Protein AF-A0A258BVJ7-F1 (afdb_monomer)

Radius of gyration: 22.06 Å; Cα contacts (8 Å, |Δi|>4): 51; chains: 1; bounding box: 40×31×69 Å

Structure (mmCIF, N/CA/C/O backbone):
data_AF-A0A258BVJ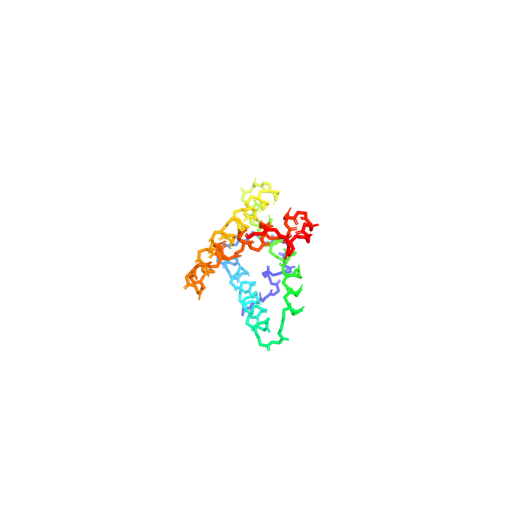7-F1
#
_entry.id   AF-A0A258BVJ7-F1
#
loop_
_atom_site.group_PDB
_atom_site.id
_atom_site.type_symbol
_atom_site.label_atom_id
_atom_site.label_alt_id
_atom_site.label_comp_id
_atom_site.label_asym_id
_atom_site.label_entity_id
_atom_site.label_seq_id
_atom_site.pdbx_PDB_ins_code
_atom_site.Cartn_x
_atom_site.Cartn_y
_atom_site.Cartn_z
_atom_site.occupancy
_atom_site.B_iso_or_equiv
_atom_site.auth_seq_id
_atom_site.auth_comp_id
_atom_site.auth_asym_id
_atom_site.auth_atom_id
_atom_site.pdbx_PDB_model_num
ATOM 1 N N . MET A 1 1 ? -6.125 -17.099 19.095 1.00 52.75 1 MET A N 1
ATOM 2 C CA . MET A 1 1 ? -6.421 -15.687 18.767 1.00 52.75 1 MET A CA 1
ATOM 3 C C . MET A 1 1 ? -7.686 -15.693 17.939 1.00 52.75 1 MET A C 1
ATOM 5 O O . MET A 1 1 ? -7.740 -16.481 17.003 1.00 52.75 1 MET A O 1
ATOM 9 N N . ASP A 1 2 ? -8.704 -14.921 18.314 1.00 60.75 2 ASP A N 1
ATOM 10 C CA . ASP A 1 2 ? -9.989 -14.969 17.617 1.00 60.75 2 ASP A CA 1
ATOM 11 C C . ASP A 1 2 ? -10.034 -13.918 16.500 1.00 60.75 2 ASP A C 1
ATOM 13 O O . ASP A 1 2 ? -10.222 -12.725 16.740 1.00 60.75 2 ASP A O 1
ATOM 17 N N . PHE A 1 3 ? -9.811 -14.363 15.262 1.00 59.56 3 PHE A N 1
ATOM 18 C CA . PHE A 1 3 ? -9.874 -13.513 14.070 1.00 59.56 3 PHE A CA 1
ATOM 19 C C . PHE A 1 3 ? -11.274 -12.917 13.856 1.00 59.56 3 PHE A C 1
ATOM 21 O O . PHE A 1 3 ? -11.404 -11.902 13.171 1.00 59.56 3 PHE A O 1
ATOM 28 N N . ARG A 1 4 ? -12.321 -13.489 14.473 1.00 58.97 4 ARG A N 1
ATOM 29 C CA . ARG A 1 4 ? -13.684 -12.966 14.361 1.00 58.97 4 ARG A CA 1
ATOM 30 C C . ARG A 1 4 ? -13.861 -11.624 15.063 1.00 58.97 4 ARG A C 1
ATOM 32 O O . ARG A 1 4 ? -14.515 -10.754 14.506 1.00 58.97 4 ARG A O 1
ATOM 39 N N . GLN A 1 5 ? -13.219 -11.398 16.207 1.00 59.16 5 GLN A N 1
ATOM 40 C CA . GLN A 1 5 ? -13.321 -10.111 16.910 1.00 59.16 5 GLN A CA 1
ATOM 41 C C . GLN A 1 5 ? -12.641 -8.952 16.168 1.00 59.16 5 GLN A C 1
ATOM 43 O O . GLN A 1 5 ? -13.093 -7.816 16.257 1.00 59.16 5 GLN A O 1
ATOM 48 N N . ILE A 1 6 ? -11.570 -9.217 15.416 1.00 56.25 6 ILE A N 1
ATOM 49 C CA . ILE A 1 6 ? -10.830 -8.159 14.705 1.00 56.25 6 ILE A CA 1
ATOM 50 C C . ILE A 1 6 ? -11.579 -7.715 13.445 1.00 56.25 6 ILE A C 1
ATOM 52 O O . ILE A 1 6 ? -11.628 -6.522 13.151 1.00 56.25 6 ILE A O 1
ATOM 56 N N . PHE A 1 7 ? -12.162 -8.667 12.711 1.00 58.53 7 PHE A N 1
ATOM 57 C CA . PHE A 1 7 ? -12.761 -8.397 11.403 1.00 58.53 7 PHE A CA 1
ATOM 58 C C . PHE A 1 7 ? -14.297 -8.329 11.411 1.00 58.53 7 PHE A C 1
ATOM 60 O O . PHE A 1 7 ? -14.859 -7.730 10.500 1.00 58.53 7 PHE A O 1
ATOM 67 N N . PHE A 1 8 ? -14.979 -8.896 12.417 1.00 57.56 8 PHE A N 1
ATOM 68 C CA . PHE A 1 8 ? -16.443 -9.044 12.427 1.00 57.56 8 PHE A CA 1
ATOM 69 C C . PHE A 1 8 ? -17.155 -8.483 13.666 1.00 57.56 8 PHE A C 1
ATOM 71 O O . PHE A 1 8 ? -18.382 -8.524 13.691 1.00 57.56 8 PHE A O 1
ATOM 78 N N . ASP A 1 9 ? -16.448 -7.943 14.666 1.00 57.91 9 ASP A N 1
ATOM 79 C CA . ASP A 1 9 ? -17.088 -7.234 15.784 1.00 57.91 9 ASP A CA 1
ATOM 80 C C . ASP A 1 9 ? -17.115 -5.710 15.521 1.00 57.91 9 ASP A C 1
ATOM 82 O O . ASP A 1 9 ? -16.074 -5.038 15.593 1.00 57.91 9 ASP A O 1
ATOM 86 N N . PRO A 1 10 ? -18.281 -5.129 15.183 1.00 55.97 10 PRO A N 1
ATOM 87 C CA . PRO A 1 10 ? -18.419 -3.700 14.925 1.00 55.97 10 PRO A CA 1
ATOM 88 C C . PRO A 1 10 ? -18.443 -2.835 16.197 1.00 55.97 10 PRO A C 1
ATOM 90 O O . PRO A 1 10 ? -18.315 -1.620 16.071 1.00 55.97 10 PRO A O 1
ATOM 93 N N . GLN A 1 11 ? -18.578 -3.406 17.403 1.00 58.19 11 GLN A N 1
ATOM 94 C CA . GLN A 1 11 ? -18.866 -2.646 18.633 1.00 58.19 11 GLN A CA 1
ATOM 95 C C . GLN A 1 11 ? -17.674 -2.455 19.591 1.00 58.19 11 GLN A C 1
ATOM 97 O O . GLN A 1 11 ? -17.777 -1.687 20.547 1.00 58.19 11 GLN A O 1
ATOM 102 N N . GLY A 1 12 ? -16.523 -3.089 19.344 1.00 60.31 12 GLY A N 1
ATOM 103 C CA . GLY A 1 12 ? -15.315 -2.907 20.161 1.00 60.31 12 GLY A CA 1
ATOM 104 C C . GLY A 1 12 ? -14.408 -1.761 19.689 1.00 60.31 12 GLY A C 1
ATOM 105 O O . GLY A 1 12 ? -13.989 -1.752 18.527 1.00 60.31 12 GLY A O 1
ATOM 106 N N . ARG A 1 13 ? -14.042 -0.845 20.605 1.00 67.06 13 ARG A N 1
ATOM 107 C CA . ARG A 1 13 ? -13.013 0.195 20.400 1.00 67.06 13 ARG A CA 1
ATOM 108 C C . ARG A 1 13 ? -11.689 -0.475 20.027 1.00 67.06 13 ARG A C 1
ATOM 110 O O . ARG A 1 13 ? -11.155 -1.275 20.795 1.00 67.06 13 ARG A O 1
ATOM 117 N N . SER A 1 14 ? -11.155 -0.160 18.853 1.00 69.06 14 SER A N 1
ATOM 118 C CA . SER A 1 14 ? -9.951 -0.801 18.329 1.00 69.06 14 SER A CA 1
ATOM 119 C C . SER A 1 14 ? -8.723 -0.423 19.160 1.00 69.06 14 SER A C 1
ATOM 121 O O . SER A 1 14 ? -8.267 0.728 19.184 1.00 69.06 14 SER A O 1
ATOM 123 N N . SER A 1 15 ? -8.141 -1.405 19.853 1.00 78.88 15 SER A N 1
ATOM 124 C CA . SER A 1 15 ? -6.849 -1.193 20.499 1.00 78.88 15 SER A CA 1
ATOM 125 C C . SER A 1 15 ? -5.786 -0.916 19.420 1.00 78.88 15 SER A C 1
ATOM 127 O O . SER A 1 15 ? -5.876 -1.454 18.310 1.00 78.88 15 SER A O 1
ATOM 129 N N . PRO A 1 16 ? -4.746 -0.102 19.697 1.00 81.06 16 PRO A N 1
ATOM 130 C CA . PRO A 1 16 ? -3.651 0.104 18.743 1.00 81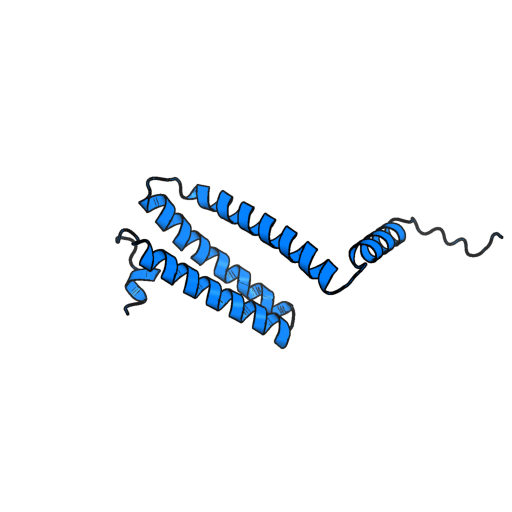.06 16 PRO A CA 1
ATOM 131 C C . PRO A 1 16 ? -3.023 -1.212 18.257 1.00 81.06 16 PRO A C 1
ATOM 133 O O . PRO A 1 16 ? -2.592 -1.313 17.111 1.00 81.06 16 PRO A O 1
ATOM 136 N N . ARG A 1 17 ? -3.013 -2.236 19.120 1.00 83.44 17 ARG A N 1
ATOM 137 C CA . ARG A 1 17 ? -2.473 -3.563 18.819 1.00 83.44 17 ARG A CA 1
ATOM 138 C C . ARG A 1 17 ? -3.342 -4.330 17.820 1.00 83.44 17 ARG A C 1
ATOM 140 O O . ARG A 1 17 ? -2.794 -4.981 16.936 1.00 83.44 17 ARG A O 1
ATOM 147 N N . ASP A 1 18 ? -4.664 -4.250 17.931 1.00 83.62 18 ASP A N 1
ATOM 148 C CA . ASP A 1 18 ? -5.571 -4.973 17.029 1.00 83.62 18 ASP A CA 1
ATOM 149 C C . ASP A 1 18 ? -5.652 -4.309 15.653 1.00 83.62 18 ASP A C 1
ATOM 151 O O . ASP A 1 18 ? -5.635 -5.003 14.638 1.00 83.62 18 ASP A O 1
ATOM 155 N N . PHE A 1 19 ? -5.601 -2.974 15.609 1.00 86.12 19 PHE A N 1
ATOM 156 C CA . PHE A 1 19 ? -5.423 -2.223 14.364 1.00 86.12 19 PHE A CA 1
ATOM 157 C C . PHE A 1 19 ? -4.125 -2.619 13.643 1.00 86.12 19 PHE A C 1
ATOM 159 O O . PHE A 1 19 ? -4.152 -2.957 12.460 1.00 86.12 19 PHE A O 1
ATOM 166 N N . ALA A 1 20 ? -2.996 -2.649 14.364 1.00 87.75 20 ALA A N 1
ATOM 167 C CA . ALA A 1 20 ? -1.710 -3.045 13.792 1.00 87.75 20 ALA A CA 1
ATOM 168 C C . ALA A 1 20 ? -1.729 -4.489 13.267 1.00 87.75 20 ALA A C 1
ATOM 170 O O . ALA A 1 20 ? -1.223 -4.749 12.180 1.00 87.75 20 ALA A O 1
ATOM 171 N N . ARG A 1 21 ? -2.358 -5.426 13.990 1.00 87.88 21 ARG A N 1
ATOM 172 C CA . ARG A 1 21 ? -2.540 -6.812 13.524 1.00 87.88 21 ARG A CA 1
ATOM 173 C C . ARG A 1 21 ? -3.348 -6.879 12.231 1.00 87.88 21 ARG A C 1
ATOM 175 O O . ARG A 1 21 ? -2.928 -7.567 11.306 1.00 87.88 21 ARG A O 1
ATOM 182 N N . GLY A 1 22 ? -4.465 -6.153 12.154 1.00 88.19 22 GLY A N 1
ATOM 183 C CA . GLY A 1 22 ? -5.281 -6.069 10.940 1.00 88.19 22 GLY A CA 1
ATOM 184 C C . GLY A 1 22 ? -4.482 -5.539 9.748 1.00 88.19 22 GLY A C 1
ATOM 185 O O . GLY A 1 22 ? -4.480 -6.159 8.686 1.00 88.19 22 GLY A O 1
ATOM 186 N N . LEU A 1 23 ? -3.726 -4.454 9.947 1.00 90.19 23 LEU A N 1
ATOM 187 C CA . LEU A 1 23 ? -2.846 -3.897 8.917 1.00 90.19 23 LEU A CA 1
ATOM 188 C C . LEU A 1 23 ? -1.727 -4.853 8.496 1.00 90.19 23 LEU A C 1
ATOM 190 O O . LEU A 1 23 ? -1.457 -4.961 7.302 1.00 90.19 23 LEU A O 1
ATOM 194 N N . ILE A 1 24 ? -1.084 -5.552 9.435 1.00 93.25 24 ILE A N 1
ATOM 195 C CA . ILE A 1 24 ? -0.026 -6.527 9.128 1.00 93.25 24 ILE A CA 1
ATOM 196 C C . ILE A 1 24 ? -0.581 -7.660 8.265 1.00 93.25 24 ILE A C 1
ATOM 198 O O . ILE A 1 24 ? 0.040 -8.019 7.270 1.00 93.25 24 ILE A O 1
ATOM 202 N N . VAL A 1 25 ? -1.759 -8.193 8.603 1.00 94.44 25 VAL A N 1
ATOM 203 C CA . VAL A 1 25 ? -2.405 -9.254 7.816 1.00 94.44 25 VAL A CA 1
ATOM 204 C C . VAL A 1 25 ? -2.742 -8.757 6.411 1.00 94.44 25 VAL A C 1
ATOM 206 O O . VAL A 1 25 ? -2.366 -9.403 5.438 1.00 94.44 25 VAL A O 1
ATOM 209 N N . LEU A 1 26 ? -3.381 -7.589 6.291 1.00 93.69 26 LEU A N 1
ATOM 210 C CA . LEU A 1 26 ? -3.713 -6.981 4.997 1.00 93.69 26 LEU A CA 1
ATOM 211 C C . LEU A 1 26 ? -2.472 -6.759 4.128 1.00 93.69 26 LEU A C 1
ATOM 213 O O . LEU A 1 26 ? -2.461 -7.105 2.948 1.00 93.69 26 LEU A O 1
ATOM 217 N N . THR A 1 27 ? -1.405 -6.248 4.738 1.00 93.31 27 THR A N 1
ATOM 218 C CA . THR A 1 27 ? -0.136 -5.994 4.049 1.00 93.31 27 THR A CA 1
ATOM 219 C C . THR A 1 27 ? 0.547 -7.301 3.656 1.00 93.31 27 THR A C 1
ATOM 221 O O . THR A 1 27 ? 1.082 -7.402 2.558 1.00 93.31 27 THR A O 1
ATOM 224 N N . GLY A 1 28 ? 0.477 -8.334 4.498 1.00 95.75 28 GLY A N 1
ATOM 225 C CA . GLY A 1 28 ? 0.978 -9.669 4.179 1.00 95.75 28 GLY A CA 1
ATOM 226 C C . GLY A 1 28 ? 0.273 -10.285 2.968 1.00 95.75 28 GLY A C 1
ATOM 227 O O . GLY A 1 28 ? 0.938 -10.826 2.086 1.00 95.75 28 GLY A O 1
ATOM 228 N N . VAL A 1 29 ? -1.054 -10.142 2.872 1.00 96.00 29 VAL A N 1
ATOM 229 C CA . VAL A 1 29 ? -1.813 -10.589 1.691 1.00 96.00 29 VAL A CA 1
ATOM 230 C C . VAL A 1 29 ? -1.438 -9.765 0.458 1.00 96.00 29 VAL A C 1
ATOM 232 O O . VAL A 1 29 ? -1.238 -10.339 -0.608 1.00 96.00 29 VAL A O 1
ATOM 235 N N . MET A 1 30 ? -1.274 -8.446 0.593 1.00 94.62 30 MET A N 1
ATOM 236 C CA . MET A 1 30 ? -0.826 -7.592 -0.512 1.00 94.62 30 MET A CA 1
ATOM 237 C C . MET A 1 30 ? 0.543 -8.036 -1.045 1.00 94.62 30 MET A C 1
ATOM 239 O O . MET A 1 30 ? 0.709 -8.213 -2.248 1.00 94.62 30 MET A O 1
ATOM 243 N N . VAL A 1 31 ? 1.511 -8.293 -0.160 1.00 94.25 31 VAL A N 1
ATOM 244 C CA . VAL A 1 31 ? 2.837 -8.802 -0.545 1.00 94.25 31 VAL A CA 1
ATOM 245 C C . VAL A 1 31 ? 2.728 -10.161 -1.237 1.00 94.25 31 VAL A C 1
ATOM 247 O O . VAL A 1 31 ? 3.396 -10.382 -2.242 1.00 94.25 31 VAL A O 1
ATOM 250 N N . ALA A 1 32 ? 1.859 -11.057 -0.762 1.00 95.88 32 ALA A N 1
ATOM 251 C CA . ALA A 1 32 ? 1.625 -12.335 -1.430 1.00 95.88 32 ALA A CA 1
ATOM 252 C C . ALA A 1 32 ? 1.080 -12.149 -2.858 1.00 95.88 32 ALA A C 1
ATOM 254 O O . ALA A 1 32 ? 1.565 -12.805 -3.778 1.00 95.88 32 ALA A O 1
ATOM 255 N N . ILE A 1 33 ? 0.134 -11.225 -3.069 1.00 95.25 33 ILE A N 1
ATOM 256 C CA . ILE A 1 33 ? -0.392 -10.892 -4.405 1.00 95.25 33 ILE A CA 1
ATOM 257 C C . ILE A 1 33 ? 0.709 -10.318 -5.302 1.00 95.25 33 ILE A C 1
ATOM 259 O O . ILE A 1 33 ? 0.810 -10.709 -6.465 1.00 95.25 33 ILE A O 1
ATOM 263 N N . LEU A 1 34 ? 1.563 -9.430 -4.783 1.00 92.62 34 LEU A N 1
ATOM 264 C CA . LEU A 1 34 ? 2.684 -8.873 -5.547 1.00 92.62 34 LEU A CA 1
ATOM 265 C C . LEU A 1 34 ? 3.682 -9.962 -5.959 1.00 92.62 34 LEU A C 1
ATOM 267 O O . LEU A 1 34 ? 4.047 -10.044 -7.129 1.00 92.62 34 LEU A O 1
ATOM 271 N N . THR A 1 35 ? 4.054 -10.859 -5.045 1.00 94.00 35 THR A N 1
ATOM 272 C CA . THR A 1 35 ? 4.921 -12.006 -5.357 1.00 94.00 35 THR A CA 1
ATOM 273 C C . THR A 1 35 ? 4.282 -12.924 -6.399 1.00 94.00 35 THR A C 1
ATOM 275 O O . THR A 1 35 ? 4.941 -13.335 -7.352 1.00 94.00 35 THR A O 1
ATOM 278 N N . LEU A 1 36 ? 2.983 -13.208 -6.275 1.00 94.88 36 LEU A N 1
ATOM 279 C CA . LEU A 1 36 ? 2.247 -13.990 -7.270 1.00 94.88 36 LEU A CA 1
ATOM 280 C C . LEU A 1 36 ? 2.194 -13.294 -8.631 1.00 94.88 36 LEU A C 1
ATOM 282 O O . LEU A 1 36 ? 2.274 -13.971 -9.648 1.00 94.88 36 LEU A O 1
ATOM 286 N N . THR A 1 37 ? 2.111 -11.965 -8.664 1.00 94.69 37 THR A N 1
ATOM 287 C CA . THR A 1 37 ? 2.138 -11.184 -9.909 1.00 94.69 37 THR A CA 1
ATOM 288 C C . THR A 1 37 ? 3.461 -11.384 -10.652 1.00 94.69 37 THR A C 1
ATOM 290 O O . THR A 1 37 ? 3.464 -11.534 -11.871 1.00 94.69 37 THR A O 1
ATOM 293 N N . VAL A 1 38 ? 4.583 -11.456 -9.929 1.00 92.38 38 VAL A N 1
ATOM 294 C CA . VAL A 1 38 ? 5.903 -11.720 -10.527 1.00 92.38 38 VAL A CA 1
ATOM 295 C C . VAL A 1 38 ? 5.985 -13.134 -11.115 1.00 92.38 38 VAL A C 1
ATOM 297 O O . VAL A 1 38 ? 6.583 -13.321 -12.169 1.00 92.38 38 VAL A O 1
ATOM 300 N N . ILE A 1 39 ? 5.378 -14.127 -10.460 1.00 95.00 39 ILE A N 1
ATOM 301 C CA . ILE A 1 39 ? 5.479 -15.542 -10.859 1.00 95.00 39 ILE A CA 1
ATOM 302 C C . ILE A 1 39 ? 4.470 -15.910 -11.958 1.00 95.00 39 ILE A C 1
ATOM 304 O O . ILE A 1 39 ? 4.810 -16.618 -12.901 1.00 95.00 39 ILE A O 1
ATOM 308 N N . ALA A 1 40 ? 3.219 -15.469 -11.825 1.00 93.94 40 ALA A N 1
ATOM 309 C CA . ALA A 1 40 ? 2.098 -15.877 -12.674 1.00 93.94 40 ALA A CA 1
ATOM 310 C C . ALA A 1 40 ? 1.739 -14.846 -13.759 1.00 93.94 40 ALA A C 1
ATOM 312 O O . ALA A 1 40 ? 0.965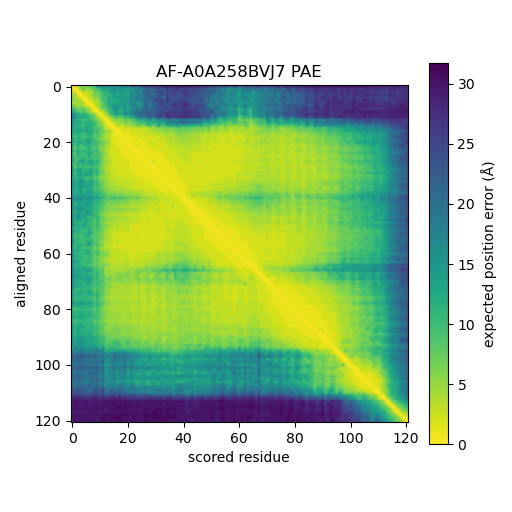 -15.157 -14.665 1.00 93.94 40 ALA A O 1
ATOM 313 N N . GLY A 1 41 ? 2.298 -13.636 -13.685 1.00 93.4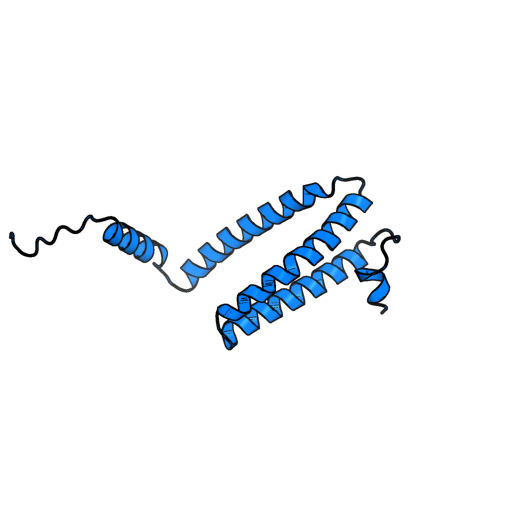4 41 GLY A N 1
ATOM 314 C CA . GLY A 1 41 ? 2.096 -12.565 -14.654 1.00 93.44 41 GLY A CA 1
ATOM 315 C C . GLY A 1 41 ? 1.215 -11.410 -14.151 1.00 93.44 41 GLY A C 1
ATOM 316 O O . GLY A 1 41 ? 0.530 -11.516 -13.126 1.00 93.44 41 GLY A O 1
ATOM 317 N N . PRO A 1 42 ? 1.210 -10.286 -14.891 1.00 91.00 42 PRO A N 1
ATOM 318 C CA . PRO A 1 42 ? 0.613 -9.017 -14.467 1.00 91.00 42 PRO A CA 1
ATOM 319 C C . PRO A 1 42 ? -0.904 -9.079 -14.248 1.00 91.00 42 PRO A C 1
ATOM 321 O O . PRO A 1 42 ? -1.435 -8.327 -13.436 1.00 91.00 42 PRO A O 1
ATOM 324 N N . GLN A 1 43 ? -1.614 -9.995 -14.907 1.00 92.69 43 GLN A N 1
ATOM 325 C CA . GLN A 1 43 ? -3.064 -10.159 -14.779 1.00 92.69 43 GLN A CA 1
ATOM 326 C C . GLN A 1 43 ? -3.521 -10.491 -13.349 1.00 92.69 43 GLN A C 1
ATOM 328 O O . GLN A 1 43 ? -4.636 -10.144 -12.966 1.00 92.69 43 GLN A O 1
ATOM 333 N N . VAL A 1 44 ? -2.663 -11.115 -12.534 1.00 93.81 44 VAL A N 1
ATOM 334 C CA . VAL A 1 44 ? -2.971 -11.452 -11.131 1.00 93.81 44 VAL A CA 1
ATOM 335 C C . VAL A 1 44 ? -3.038 -10.206 -10.247 1.00 93.81 44 VAL A C 1
ATOM 337 O O . VAL A 1 44 ? -3.714 -10.208 -9.217 1.00 93.81 44 VAL A O 1
ATOM 340 N N . ASN A 1 45 ? -2.415 -9.109 -10.679 1.00 90.12 45 ASN A N 1
ATOM 341 C CA . ASN A 1 45 ? -2.381 -7.859 -9.935 1.00 90.12 45 ASN A CA 1
ATOM 342 C C . ASN A 1 45 ? -3.786 -7.291 -9.666 1.00 90.12 45 ASN A C 1
ATOM 344 O O . ASN A 1 45 ? -3.989 -6.629 -8.653 1.00 90.12 45 ASN A O 1
ATOM 348 N N . VAL A 1 46 ? -4.791 -7.637 -10.484 1.00 93.56 46 VAL A N 1
ATOM 349 C CA . VAL A 1 46 ? -6.195 -7.231 -10.280 1.00 93.56 46 VAL A CA 1
ATOM 350 C C . VAL A 1 46 ? -6.746 -7.625 -8.900 1.00 93.56 46 VAL A C 1
ATOM 352 O O . VAL A 1 46 ? -7.613 -6.938 -8.358 1.00 93.56 46 VAL A O 1
ATOM 355 N N . LEU A 1 47 ? -6.216 -8.687 -8.282 1.00 92.94 47 LEU A N 1
ATOM 356 C CA . LEU A 1 47 ? -6.625 -9.130 -6.946 1.00 92.94 47 LEU A CA 1
ATOM 357 C C . LEU A 1 47 ? -6.359 -8.071 -5.868 1.00 92.94 47 LEU A C 1
ATOM 359 O O . LEU A 1 47 ? -7.054 -8.047 -4.852 1.00 92.94 47 LEU A O 1
ATOM 363 N N . GLN A 1 48 ? -5.406 -7.161 -6.086 1.00 91.12 48 GLN A N 1
ATOM 364 C CA . GLN A 1 48 ? -5.104 -6.091 -5.136 1.00 91.12 48 GLN A CA 1
ATOM 365 C C . GLN A 1 48 ? -6.302 -5.157 -4.912 1.00 91.12 48 GLN A C 1
ATOM 367 O O . GLN A 1 48 ? -6.464 -4.614 -3.820 1.00 91.12 48 GLN A O 1
ATOM 372 N N . TYR A 1 49 ? -7.178 -4.995 -5.911 1.00 90.69 49 TYR A N 1
ATOM 373 C CA . TYR A 1 49 ? -8.355 -4.135 -5.790 1.00 90.69 49 TYR A CA 1
ATOM 374 C C . TYR A 1 49 ? -9.362 -4.679 -4.773 1.00 90.69 49 TYR A C 1
ATOM 376 O O . TYR A 1 49 ? -10.019 -3.899 -4.085 1.00 90.69 49 TYR A O 1
ATOM 384 N N . ALA A 1 50 ? -9.420 -6.002 -4.588 1.00 92.50 50 ALA A N 1
ATOM 385 C CA . ALA A 1 50 ? -10.241 -6.614 -3.547 1.00 92.50 50 ALA A CA 1
ATOM 386 C C . ALA A 1 50 ? -9.765 -6.242 -2.128 1.00 92.50 50 ALA A C 1
ATOM 388 O O . ALA A 1 50 ? -10.564 -6.249 -1.193 1.00 92.50 50 ALA A O 1
ATOM 389 N N . LEU A 1 51 ? -8.488 -5.868 -1.958 1.00 91.50 51 LEU A N 1
ATOM 390 C CA . LEU A 1 51 ? -7.937 -5.426 -0.673 1.00 91.50 51 LEU A CA 1
ATOM 391 C C . LEU A 1 51 ? -8.262 -3.965 -0.343 1.00 91.50 51 LEU A C 1
ATOM 393 O O . LEU A 1 51 ? -8.159 -3.574 0.819 1.00 91.50 51 LEU A O 1
ATOM 397 N N . VAL A 1 52 ? -8.696 -3.154 -1.311 1.00 90.00 52 VAL A N 1
ATOM 398 C CA . VAL A 1 52 ? -9.001 -1.732 -1.075 1.00 90.00 52 VAL A CA 1
ATOM 399 C C . VAL A 1 52 ? -10.106 -1.579 -0.031 1.00 90.00 52 VAL A C 1
ATOM 401 O O . VAL A 1 52 ? -9.955 -0.821 0.926 1.00 90.00 52 VAL A O 1
ATOM 404 N N . PHE A 1 53 ? -11.190 -2.344 -0.166 1.00 89.88 53 PHE A N 1
ATOM 405 C CA . PHE A 1 53 ? -12.321 -2.291 0.759 1.00 89.88 53 PHE A CA 1
ATOM 406 C C . PHE A 1 53 ? -11.941 -2.608 2.221 1.00 89.88 53 PHE A C 1
ATOM 408 O O . PHE A 1 53 ? -12.222 -1.781 3.090 1.00 89.88 53 PHE A O 1
ATOM 415 N N . PRO A 1 54 ? -11.260 -3.725 2.548 1.00 90.94 54 PRO A N 1
ATOM 416 C CA . PRO A 1 54 ? -10.883 -3.996 3.933 1.00 90.94 54 PRO A CA 1
ATOM 417 C C . PRO A 1 54 ? -9.852 -2.999 4.489 1.00 90.94 54 PRO A C 1
ATOM 419 O O . PRO A 1 54 ? -9.903 -2.705 5.685 1.00 90.94 54 PRO A O 1
ATOM 422 N N . TYR A 1 55 ? -8.980 -2.407 3.659 1.00 90.44 55 TYR A N 1
ATOM 423 C CA . TYR A 1 55 ? -8.149 -1.276 4.094 1.00 90.44 55 TYR A CA 1
ATOM 424 C C . TYR A 1 55 ? -9.009 -0.082 4.530 1.00 90.44 55 TYR A C 1
ATOM 426 O O . TYR A 1 55 ? -8.787 0.455 5.618 1.00 90.44 55 TYR A O 1
ATOM 434 N N . ILE A 1 56 ? -10.020 0.295 3.738 1.00 91.06 56 ILE A N 1
ATOM 435 C CA . ILE A 1 56 ? -10.963 1.367 4.095 1.00 91.06 56 ILE A CA 1
ATOM 436 C C . ILE A 1 56 ? -11.623 1.063 5.438 1.00 91.06 56 ILE A C 1
ATOM 438 O O . ILE A 1 56 ? -11.610 1.914 6.323 1.00 91.06 56 ILE A O 1
ATOM 442 N N . CYS A 1 57 ? -12.154 -0.147 5.628 1.00 89.19 57 CYS A N 1
ATOM 443 C CA . CYS A 1 57 ? -12.855 -0.519 6.858 1.00 89.19 57 CYS A CA 1
ATOM 444 C C . CYS A 1 57 ? -11.972 -0.383 8.109 1.00 89.19 57 CYS A C 1
ATOM 446 O O . CYS A 1 57 ? -12.408 0.186 9.112 1.00 89.19 57 CYS A O 1
ATOM 448 N N . VAL A 1 58 ? -10.726 -0.866 8.055 1.00 89.56 58 VAL A N 1
ATOM 449 C CA . VAL A 1 58 ? -9.800 -0.837 9.201 1.00 89.56 58 VAL A CA 1
ATOM 450 C C . VAL A 1 58 ? -9.409 0.598 9.571 1.00 89.56 58 VAL A C 1
ATOM 452 O O . VAL A 1 58 ? -9.421 0.958 10.751 1.00 89.56 58 VAL A O 1
ATOM 455 N N . PHE A 1 59 ? -9.108 1.443 8.584 1.00 89.56 59 PHE A N 1
ATOM 456 C CA . PHE A 1 59 ? -8.763 2.845 8.830 1.00 89.56 59 PHE A CA 1
ATOM 457 C C . PHE A 1 59 ? -9.967 3.695 9.238 1.00 89.56 59 PHE A C 1
ATOM 459 O O . PHE A 1 59 ? -9.857 4.486 10.175 1.00 89.56 59 PHE A O 1
ATOM 466 N N . ALA A 1 60 ? -11.116 3.519 8.583 1.00 88.88 60 ALA A N 1
ATOM 467 C CA . ALA A 1 60 ? -12.344 4.233 8.915 1.00 88.88 60 ALA A CA 1
ATOM 468 C C . ALA A 1 60 ? -12.771 3.946 10.357 1.00 88.88 60 ALA A C 1
ATOM 470 O O . ALA A 1 60 ? -13.065 4.885 11.095 1.00 88.88 60 ALA A O 1
ATOM 471 N N . LYS A 1 61 ? -12.718 2.678 10.794 1.00 85.44 61 LYS A N 1
ATOM 472 C CA . LYS A 1 61 ? -13.009 2.302 12.185 1.00 85.44 61 LYS A CA 1
ATOM 473 C C . LYS A 1 61 ? -12.046 2.978 13.163 1.00 85.44 61 LYS A C 1
ATOM 475 O O . LYS A 1 61 ? -12.486 3.547 14.155 1.00 85.44 61 LYS A O 1
ATOM 480 N N . ARG A 1 62 ? -10.742 2.995 12.865 1.00 87.44 62 ARG A N 1
ATOM 481 C CA . ARG A 1 62 ? -9.737 3.636 13.728 1.00 87.44 62 ARG A CA 1
ATOM 482 C C . ARG A 1 62 ? -9.921 5.150 13.843 1.00 87.44 62 ARG A C 1
ATOM 484 O O . ARG A 1 62 ? -9.748 5.702 14.927 1.00 87.44 62 ARG A O 1
ATOM 491 N N . LEU A 1 63 ? -10.235 5.816 12.735 1.00 90.06 63 LEU A N 1
ATOM 492 C CA . LEU A 1 63 ? -10.503 7.254 12.713 1.00 90.06 63 LEU A CA 1
ATOM 493 C C . LEU A 1 63 ? -11.793 7.579 13.465 1.00 90.06 63 LEU A C 1
ATOM 495 O O . LEU A 1 63 ? -11.800 8.483 14.297 1.00 90.06 63 LEU A O 1
ATOM 499 N N . HIS A 1 64 ? -12.838 6.782 13.255 1.00 88.19 64 HIS A N 1
ATOM 500 C CA . HIS A 1 64 ? -14.094 6.900 13.985 1.00 88.19 64 HIS A CA 1
ATOM 501 C C . HIS A 1 64 ? -13.897 6.725 15.501 1.00 88.19 64 HIS A C 1
ATOM 503 O O . HIS A 1 64 ? -14.378 7.541 16.283 1.00 88.19 64 HIS A O 1
ATOM 509 N N . ASP A 1 65 ? -13.103 5.737 15.927 1.00 85.44 65 ASP A N 1
ATOM 510 C CA . ASP A 1 65 ? -12.749 5.522 17.339 1.00 85.44 65 ASP A CA 1
ATOM 511 C C . ASP A 1 65 ? -11.947 6.687 17.951 1.00 85.44 65 ASP A C 1
ATOM 513 O O . ASP A 1 65 ? -11.921 6.853 19.172 1.00 85.44 65 ASP A O 1
ATOM 517 N N . ALA A 1 66 ? -11.277 7.491 17.120 1.00 85.44 66 ALA A N 1
ATOM 518 C CA . ALA A 1 66 ? -10.565 8.702 17.522 1.00 85.44 66 ALA A CA 1
ATOM 519 C C . ALA A 1 66 ? -11.453 9.965 17.500 1.00 85.44 66 ALA A C 1
ATOM 521 O O . ALA A 1 66 ? -10.946 11.064 17.728 1.00 85.44 66 ALA A O 1
ATOM 522 N N . GLY A 1 67 ? -12.754 9.831 17.212 1.00 87.25 67 GLY A N 1
ATOM 523 C CA . GLY A 1 67 ? -13.685 10.953 17.051 1.00 87.25 67 GLY A CA 1
ATOM 524 C C . GLY A 1 67 ? -13.460 11.760 15.769 1.00 87.25 67 GLY A C 1
ATOM 525 O O . GLY A 1 67 ? -13.934 12.887 15.656 1.00 87.25 67 GLY A O 1
ATOM 526 N N . GLN A 1 68 ? -12.709 11.206 14.818 1.00 90.44 68 GLN A N 1
ATOM 527 C CA . GLN A 1 68 ? -12.365 11.836 13.549 1.00 90.44 68 GLN A CA 1
ATOM 528 C C . GLN A 1 68 ? -13.266 11.324 12.421 1.00 90.44 68 GLN A C 1
ATOM 530 O O . GLN A 1 68 ? -13.869 10.252 12.510 1.00 90.44 68 GLN A O 1
ATOM 535 N N . SER A 1 69 ? -13.353 12.079 11.324 1.00 90.38 69 SER A N 1
ATOM 536 C CA . SER A 1 69 ? -14.158 11.660 10.177 1.00 90.38 69 SER A CA 1
ATOM 537 C C . SER A 1 69 ? -13.498 10.495 9.429 1.00 90.38 69 SER A C 1
ATOM 539 O O . SER A 1 69 ? -12.290 10.484 9.187 1.00 90.38 69 SER A O 1
ATOM 541 N N . ALA A 1 70 ? -14.304 9.515 9.008 1.00 86.81 70 ALA A N 1
ATOM 542 C CA . ALA A 1 70 ? -13.829 8.385 8.203 1.00 86.81 70 ALA A CA 1
ATOM 543 C C . ALA A 1 70 ? -13.239 8.832 6.851 1.00 86.81 70 ALA A C 1
ATOM 545 O O . ALA A 1 70 ? -12.347 8.181 6.312 1.00 86.81 70 ALA A O 1
ATOM 546 N N . TRP A 1 71 ? -13.684 9.983 6.338 1.00 89.81 71 TRP A N 1
ATOM 547 C CA . TRP A 1 71 ? -13.181 10.597 5.110 1.00 89.81 71 TRP A CA 1
ATOM 548 C C . TRP A 1 71 ? -11.694 10.961 5.163 1.00 89.81 71 TRP A C 1
ATOM 550 O O . TRP A 1 71 ? -11.051 10.997 4.116 1.00 89.81 71 TRP A O 1
ATOM 560 N N . LEU A 1 72 ? -11.107 11.141 6.355 1.00 91.69 72 LEU A N 1
ATOM 561 C CA . LEU A 1 72 ? -9.660 11.337 6.492 1.00 91.69 72 LEU A CA 1
ATOM 562 C C . LEU A 1 72 ? -8.846 10.130 6.010 1.00 91.69 72 LEU A C 1
ATOM 564 O O . LEU A 1 72 ? -7.660 10.283 5.731 1.00 91.69 72 LEU A O 1
ATOM 568 N N . TRP A 1 73 ? -9.457 8.955 5.830 1.00 89.62 73 TRP A N 1
ATOM 569 C CA . TRP A 1 73 ? -8.807 7.836 5.149 1.00 89.62 73 TRP A CA 1
ATOM 570 C C . TRP A 1 73 ? -8.309 8.207 3.740 1.00 89.62 73 TRP A C 1
ATOM 572 O O . TRP A 1 73 ? -7.237 7.755 3.342 1.00 89.62 73 TRP A O 1
ATOM 582 N N . LEU A 1 74 ? -9.016 9.083 3.014 1.00 91.44 74 LEU A N 1
ATOM 583 C CA . LEU A 1 74 ? -8.582 9.541 1.688 1.00 91.44 74 LEU A CA 1
ATOM 584 C C . LEU A 1 74 ? -7.221 10.246 1.727 1.00 91.44 74 LEU A C 1
ATOM 586 O O . LEU A 1 74 ? -6.452 10.131 0.777 1.00 91.44 74 LEU A O 1
ATOM 590 N N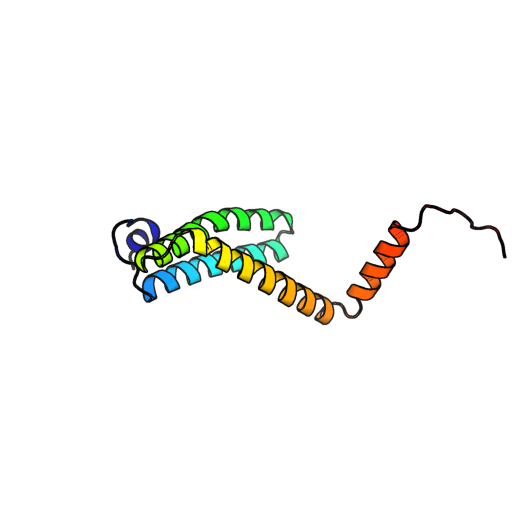 . LEU A 1 75 ? -6.889 10.926 2.829 1.00 92.38 75 LEU A N 1
ATOM 591 C CA . LEU A 1 75 ? -5.574 11.540 3.016 1.00 92.38 75 LEU A CA 1
ATOM 592 C C . LEU A 1 75 ? -4.474 10.472 3.090 1.00 92.38 75 LEU A C 1
ATOM 594 O O . LEU A 1 75 ? -3.425 10.621 2.469 1.00 92.38 75 LEU A O 1
ATOM 598 N N . PHE A 1 76 ? -4.722 9.376 3.813 1.00 90.88 76 PHE A N 1
ATOM 599 C CA . PHE A 1 76 ? -3.788 8.249 3.882 1.00 90.88 76 PHE A CA 1
ATOM 600 C C . PHE A 1 76 ? -3.647 7.555 2.527 1.00 90.88 76 PHE A C 1
ATOM 602 O O . PHE A 1 76 ? -2.532 7.203 2.145 1.00 90.88 76 PHE A O 1
ATOM 609 N N . LEU A 1 77 ? -4.746 7.405 1.779 1.00 90.94 77 LEU A N 1
ATOM 610 C CA . LEU A 1 77 ? -4.708 6.883 0.414 1.00 90.94 77 LEU A CA 1
ATOM 611 C C . LEU A 1 77 ? -3.863 7.779 -0.501 1.00 90.94 77 LEU A C 1
ATOM 613 O O . LEU A 1 77 ? -2.996 7.277 -1.212 1.00 90.94 77 LEU A O 1
ATOM 617 N N . ALA A 1 78 ? -4.075 9.095 -0.459 1.00 94.00 78 ALA A N 1
ATOM 618 C CA . ALA A 1 78 ? -3.295 10.053 -1.236 1.00 94.00 78 ALA A CA 1
ATOM 619 C C . ALA A 1 78 ? -1.804 9.992 -0.870 1.00 94.00 78 ALA A C 1
ATOM 621 O O . ALA A 1 78 ? -0.955 9.911 -1.755 1.00 94.00 78 ALA A O 1
ATOM 622 N N . GLY A 1 79 ? -1.478 9.946 0.426 1.00 94.81 79 GLY A N 1
ATOM 623 C CA . GLY A 1 79 ? -0.104 9.767 0.896 1.00 94.81 79 GLY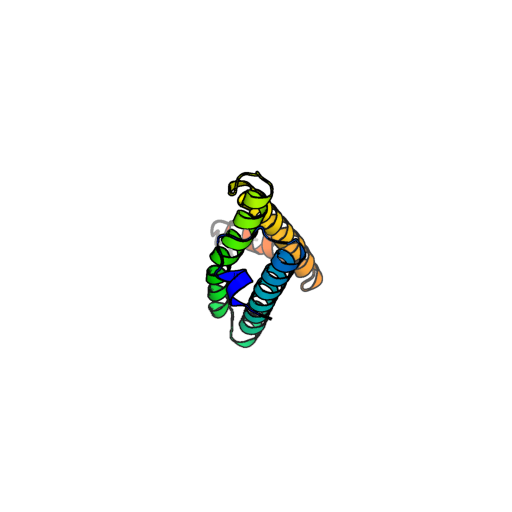 A CA 1
ATOM 624 C C . GLY A 1 79 ? 0.523 8.465 0.393 1.00 94.81 79 GLY A C 1
ATOM 625 O O . GLY A 1 79 ? 1.660 8.470 -0.070 1.00 94.81 79 GLY A O 1
ATOM 626 N N . TRP A 1 80 ? -0.227 7.360 0.410 1.00 90.81 80 TRP A N 1
ATOM 627 C CA . TRP A 1 80 ? 0.232 6.080 -0.128 1.00 90.81 80 TRP A CA 1
ATOM 628 C C . TRP A 1 80 ? 0.502 6.140 -1.637 1.00 90.81 80 TRP A C 1
ATOM 630 O O . TRP A 1 80 ? 1.542 5.650 -2.070 1.00 90.81 80 TRP A O 1
ATOM 640 N N . LEU A 1 81 ? -0.370 6.779 -2.427 1.00 93.38 81 LEU A N 1
ATOM 641 C CA . LEU A 1 81 ? -0.166 6.962 -3.871 1.00 93.38 81 LEU A CA 1
ATOM 642 C C . LEU A 1 81 ? 1.112 7.753 -4.168 1.00 93.38 81 LEU A C 1
ATOM 644 O O . LEU A 1 81 ? 1.895 7.355 -5.027 1.00 93.38 81 LEU A O 1
ATOM 648 N N . VAL A 1 82 ? 1.351 8.838 -3.425 1.00 96.31 82 VAL A N 1
ATOM 649 C CA . VAL A 1 82 ? 2.565 9.654 -3.569 1.00 96.31 82 VAL A CA 1
ATOM 650 C C . VAL A 1 82 ? 3.809 8.841 -3.220 1.00 96.31 82 VAL A C 1
ATOM 652 O O . VAL A 1 82 ? 4.761 8.817 -3.996 1.00 96.31 82 VAL A O 1
ATOM 655 N N . VAL A 1 83 ? 3.802 8.133 -2.086 1.00 95.69 83 VAL A N 1
ATOM 656 C CA . VAL A 1 83 ? 4.930 7.279 -1.682 1.00 95.69 83 VAL A CA 1
ATOM 657 C C . VAL A 1 83 ? 5.189 6.196 -2.724 1.00 95.69 83 VAL A C 1
ATOM 659 O O . VAL A 1 83 ? 6.340 5.970 -3.086 1.00 95.69 83 VAL A O 1
ATOM 662 N N . ASN A 1 84 ? 4.140 5.554 -3.241 1.00 91.88 84 ASN A N 1
ATOM 663 C CA . ASN A 1 84 ? 4.272 4.513 -4.253 1.00 91.88 84 ASN A CA 1
ATOM 664 C C . ASN A 1 84 ? 4.881 5.058 -5.553 1.00 91.88 84 ASN A C 1
ATOM 666 O O . ASN A 1 84 ? 5.823 4.464 -6.069 1.00 91.88 84 ASN A O 1
ATOM 670 N N . ALA A 1 85 ? 4.420 6.219 -6.029 1.00 92.38 85 ALA A N 1
ATOM 671 C CA . ALA A 1 85 ? 4.952 6.858 -7.230 1.00 92.38 85 ALA A CA 1
ATOM 672 C C . ALA A 1 85 ? 6.431 7.247 -7.077 1.00 92.38 85 ALA A C 1
ATOM 674 O O . ALA A 1 85 ? 7.242 6.968 -7.959 1.00 92.38 85 ALA A O 1
ATOM 675 N N . VAL A 1 86 ? 6.798 7.847 -5.940 1.00 94.81 86 VAL A N 1
ATOM 676 C CA . VAL A 1 86 ? 8.180 8.270 -5.669 1.00 94.81 86 VAL A CA 1
ATOM 677 C C . VAL A 1 86 ? 9.103 7.061 -5.538 1.00 94.81 86 VAL A C 1
ATOM 679 O O . VAL A 1 86 ? 10.131 6.995 -6.208 1.00 94.81 86 VAL A O 1
ATOM 682 N N . VAL A 1 87 ? 8.734 6.082 -4.708 1.00 94.25 87 VAL A N 1
ATOM 683 C CA . VAL A 1 87 ? 9.538 4.870 -4.502 1.00 94.25 87 VAL A CA 1
ATOM 684 C C . VAL A 1 87 ? 9.646 4.071 -5.798 1.00 94.25 87 VAL A C 1
ATOM 686 O O . VAL A 1 87 ? 10.742 3.652 -6.154 1.00 94.25 87 VAL A O 1
ATOM 689 N N . GLY A 1 88 ? 8.546 3.905 -6.534 1.00 90.44 88 GLY A N 1
ATOM 690 C CA . GLY A 1 88 ? 8.531 3.218 -7.824 1.00 90.44 88 GLY A CA 1
ATOM 691 C C . GLY A 1 88 ? 9.433 3.893 -8.856 1.00 90.44 88 GLY A C 1
ATOM 692 O O . GLY A 1 88 ? 10.244 3.217 -9.486 1.00 90.44 88 GLY A O 1
ATOM 693 N N . GLY A 1 89 ? 9.364 5.222 -8.978 1.00 89.06 89 GLY A N 1
ATOM 694 C CA . GLY A 1 89 ? 10.226 5.986 -9.882 1.00 89.06 89 GLY A CA 1
ATOM 695 C C . GLY A 1 89 ? 11.712 5.850 -9.540 1.00 89.06 89 GLY A C 1
ATOM 696 O O . GLY A 1 89 ? 12.526 5.584 -10.424 1.00 89.06 89 GLY A O 1
ATOM 697 N N . ILE A 1 90 ? 12.062 5.956 -8.253 1.00 91.69 90 ILE A N 1
ATOM 698 C CA . ILE A 1 90 ? 13.444 5.776 -7.782 1.00 91.69 90 ILE A CA 1
ATOM 699 C C . ILE A 1 90 ? 13.928 4.350 -8.063 1.00 91.69 90 ILE A C 1
ATOM 701 O O . ILE A 1 90 ? 14.995 4.169 -8.645 1.00 91.69 90 ILE A O 1
ATOM 705 N N . LEU A 1 91 ? 13.148 3.332 -7.686 1.00 90.19 91 LEU A N 1
ATOM 706 C CA . LEU A 1 91 ? 13.519 1.933 -7.899 1.00 90.19 91 LEU A CA 1
ATOM 707 C C . LEU A 1 91 ? 13.692 1.610 -9.384 1.00 90.19 91 LEU A C 1
ATOM 709 O O . LEU A 1 91 ? 14.633 0.905 -9.739 1.00 90.19 91 LEU A O 1
ATOM 713 N N . MET A 1 92 ? 12.841 2.153 -10.255 1.00 87.44 92 MET A N 1
ATOM 714 C CA . MET A 1 92 ? 12.959 1.953 -11.697 1.00 87.44 92 MET A CA 1
ATOM 715 C C . MET A 1 92 ? 14.277 2.511 -12.243 1.00 87.44 92 MET A C 1
ATOM 717 O O . MET A 1 92 ? 14.945 1.813 -12.997 1.00 87.44 92 MET A O 1
ATOM 721 N N . GLN A 1 93 ? 14.693 3.712 -11.824 1.00 84.50 93 GLN A N 1
ATOM 722 C CA . GLN A 1 93 ? 15.988 4.276 -12.235 1.00 84.50 93 GLN A CA 1
ATOM 723 C C . GLN A 1 93 ? 17.182 3.494 -11.683 1.00 84.50 93 GLN A C 1
ATOM 725 O O . GLN A 1 93 ? 18.208 3.385 -12.348 1.00 84.50 93 GLN A O 1
ATOM 730 N N . LEU A 1 94 ? 17.055 2.932 -10.479 1.00 89.50 94 LEU A N 1
ATOM 731 C CA . LEU A 1 94 ? 18.104 2.101 -9.889 1.00 89.50 94 LEU A CA 1
ATOM 732 C C . LEU A 1 94 ? 18.238 0.744 -10.592 1.00 89.50 94 LEU A C 1
ATOM 734 O O . LEU A 1 94 ? 19.348 0.235 -10.717 1.00 89.50 94 LEU A O 1
ATOM 738 N N . MET A 1 95 ? 17.127 0.147 -11.033 1.00 87.06 95 MET A N 1
ATOM 739 C CA . MET A 1 95 ? 17.137 -1.157 -11.708 1.00 87.06 95 MET A CA 1
ATOM 740 C C . MET A 1 95 ? 17.438 -1.047 -13.206 1.00 87.06 95 MET A C 1
ATOM 742 O O . MET A 1 95 ? 18.050 -1.951 -13.769 1.00 87.06 95 MET A O 1
ATOM 746 N N . VAL A 1 96 ? 17.018 0.044 -13.850 1.00 86.12 96 VAL A N 1
ATOM 747 C CA . VAL A 1 96 ? 17.251 0.327 -15.271 1.00 86.12 96 VAL A CA 1
ATOM 748 C C . VAL A 1 96 ? 17.796 1.755 -15.399 1.00 86.12 96 VAL A C 1
ATOM 750 O O . VAL A 1 96 ? 17.023 2.707 -15.554 1.00 86.12 96 VAL A O 1
ATOM 753 N N . PRO A 1 97 ? 19.128 1.926 -15.317 1.00 82.31 97 PRO A N 1
ATOM 754 C CA . PRO A 1 97 ? 19.762 3.229 -15.480 1.00 82.31 97 PRO A CA 1
ATOM 755 C C . PRO A 1 97 ? 19.422 3.824 -16.852 1.00 82.31 97 PRO A C 1
ATOM 757 O O . PRO A 1 97 ? 19.527 3.135 -17.864 1.00 82.31 97 PRO A O 1
ATOM 760 N N . GLY A 1 98 ? 18.992 5.088 -16.892 1.00 80.56 98 GLY A N 1
ATOM 761 C CA . GLY A 1 98 ? 18.603 5.762 -18.139 1.00 80.56 98 GLY A CA 1
ATOM 762 C C . GLY A 1 98 ? 17.182 5.446 -18.625 1.00 80.56 98 GLY A C 1
ATOM 763 O O . GLY A 1 98 ? 16.781 5.913 -19.688 1.00 80.56 98 GLY A O 1
ATOM 764 N N . ALA A 1 99 ? 16.369 4.710 -17.855 1.00 77.56 99 ALA A N 1
ATOM 765 C CA . ALA A 1 99 ? 14.985 4.420 -18.244 1.00 77.56 99 ALA A CA 1
ATOM 766 C C . ALA A 1 99 ? 14.129 5.682 -18.440 1.00 77.56 99 ALA A C 1
ATOM 768 O O . ALA A 1 99 ? 13.186 5.662 -19.230 1.00 77.56 99 ALA A O 1
ATOM 769 N N . MET A 1 100 ? 14.439 6.775 -17.730 1.00 75.19 100 MET A N 1
ATOM 770 C CA . MET A 1 100 ? 13.693 8.024 -17.892 1.00 75.19 100 MET A CA 1
ATOM 771 C C . MET A 1 100 ? 14.017 8.694 -19.230 1.00 75.19 100 MET A C 1
ATOM 773 O O . MET A 1 100 ? 13.096 9.091 -19.935 1.00 75.19 100 MET A O 1
ATOM 777 N N . GLU A 1 101 ? 15.296 8.737 -19.606 1.00 81.19 101 GLU A N 1
ATOM 778 C CA . GLU A 1 101 ? 15.761 9.295 -20.884 1.00 81.19 101 GLU A CA 1
ATOM 779 C C . GLU A 1 101 ? 15.190 8.502 -22.066 1.00 81.19 101 GLU A C 1
ATOM 781 O O . GLU A 1 101 ? 14.602 9.068 -22.987 1.00 81.19 101 GLU A O 1
ATOM 786 N N . LEU A 1 102 ? 15.227 7.170 -21.974 1.00 80.25 102 LEU A N 1
ATOM 787 C CA . LEU A 1 102 ? 14.643 6.300 -22.991 1.00 80.25 102 LEU A 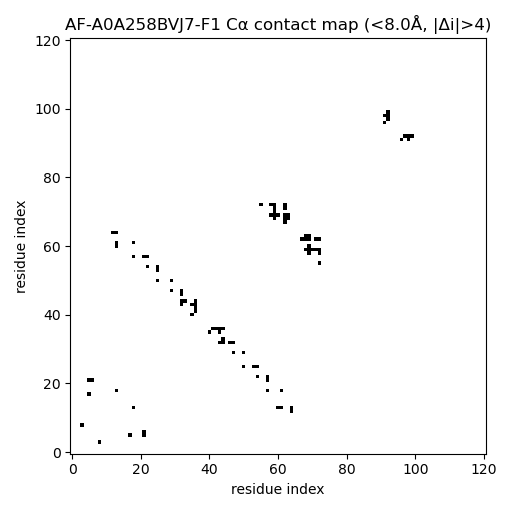CA 1
ATOM 788 C C . LEU A 1 102 ? 13.131 6.524 -23.139 1.00 80.25 102 LEU A C 1
ATOM 790 O O . LEU A 1 102 ? 12.606 6.512 -24.249 1.00 80.25 102 LEU A O 1
ATOM 794 N N . SER A 1 103 ? 12.420 6.744 -22.028 1.00 78.62 103 SER A N 1
ATOM 795 C CA . SER A 1 103 ? 10.983 7.031 -22.064 1.00 78.62 103 SER A CA 1
ATOM 796 C C . SER A 1 103 ? 10.674 8.388 -22.700 1.00 78.62 103 SER A C 1
ATOM 798 O O . SER A 1 103 ? 9.714 8.491 -23.461 1.00 78.62 103 SER A O 1
ATOM 800 N N . THR A 1 104 ? 11.498 9.411 -22.448 1.00 82.56 104 THR A N 1
ATOM 801 C CA . THR A 1 104 ? 11.333 10.732 -23.064 1.00 82.56 104 THR A CA 1
ATOM 802 C C . THR A 1 104 ? 11.626 10.699 -24.557 1.00 82.56 104 THR A C 1
ATOM 804 O O . THR A 1 104 ? 10.875 11.294 -25.324 1.00 82.56 104 THR A O 1
ATOM 807 N N . ASP A 1 105 ? 12.637 9.944 -24.987 1.00 83.25 105 ASP A N 1
ATOM 808 C CA . ASP A 1 105 ? 12.967 9.777 -26.405 1.00 83.25 105 ASP A CA 1
ATOM 809 C C . ASP A 1 105 ? 11.854 9.045 -27.158 1.00 83.25 105 ASP A C 1
ATOM 811 O O . ASP A 1 105 ? 11.453 9.468 -28.240 1.00 83.25 105 ASP A O 1
ATOM 815 N N . LEU A 1 106 ? 11.285 7.996 -26.558 1.00 83.56 106 LEU A N 1
ATOM 816 C CA . LEU A 1 106 ? 10.138 7.271 -27.111 1.00 83.56 106 LEU A CA 1
ATOM 817 C C . LEU A 1 106 ? 8.899 8.160 -27.237 1.00 83.56 106 LEU A C 1
ATOM 819 O O . LEU A 1 106 ? 8.207 8.115 -28.252 1.00 83.56 106 LEU A O 1
ATOM 823 N N . VAL A 1 107 ? 8.615 8.976 -26.221 1.00 83.56 107 VAL A N 1
ATOM 824 C CA . VAL A 1 107 ? 7.495 9.924 -26.254 1.00 83.56 107 VAL A CA 1
ATOM 825 C C . VAL A 1 107 ? 7.720 10.986 -27.328 1.00 83.56 107 VAL A C 1
ATOM 827 O O . VAL A 1 107 ? 6.809 11.255 -28.104 1.00 83.56 107 VAL A O 1
ATOM 830 N N . ASN A 1 108 ? 8.930 11.533 -27.439 1.00 85.38 108 ASN A N 1
ATOM 831 C CA . ASN A 1 108 ? 9.276 12.495 -28.483 1.00 85.38 108 ASN A CA 1
ATOM 832 C C . ASN A 1 108 ? 9.175 11.879 -29.887 1.00 85.38 108 ASN A C 1
ATOM 834 O O . ASN A 1 108 ? 8.663 12.525 -30.796 1.00 85.38 108 ASN A O 1
ATOM 838 N N . ALA A 1 109 ? 9.593 10.623 -30.057 1.00 81.94 109 ALA A N 1
ATOM 839 C CA . ALA A 1 109 ? 9.473 9.891 -31.315 1.00 81.94 109 ALA A CA 1
ATOM 840 C C . ALA A 1 109 ? 8.014 9.567 -31.684 1.00 81.94 109 ALA A C 1
ATOM 842 O O . ALA A 1 109 ? 7.669 9.599 -32.858 1.00 81.94 109 ALA A O 1
ATOM 843 N N . MET A 1 110 ? 7.143 9.294 -30.705 1.00 78.56 110 MET A N 1
ATOM 844 C CA . MET A 1 110 ? 5.705 9.070 -30.935 1.00 78.56 110 MET A CA 1
ATOM 845 C C . MET A 1 110 ? 4.918 10.364 -31.180 1.00 78.56 110 MET A C 1
ATOM 847 O O . MET A 1 110 ? 3.883 10.338 -31.841 1.00 78.56 110 MET A O 1
ATOM 851 N N . LEU A 1 111 ? 5.372 11.486 -30.617 1.00 80.88 111 LEU A N 1
ATOM 852 C CA . LEU A 1 111 ? 4.779 12.810 -30.826 1.00 80.88 111 LEU A CA 1
ATOM 853 C C . LEU A 1 111 ? 5.318 13.506 -32.076 1.00 80.88 111 LEU A C 1
ATOM 855 O O . LEU A 1 111 ? 4.740 14.510 -32.498 1.00 80.88 111 LEU A O 1
ATOM 859 N N . ALA A 1 112 ? 6.396 12.991 -32.670 1.00 75.88 112 ALA A N 1
ATOM 860 C CA . ALA A 1 112 ? 6.811 13.404 -33.994 1.00 75.88 112 ALA A CA 1
ATOM 861 C C . ALA A 1 112 ? 5.674 13.035 -34.968 1.00 75.88 112 ALA A C 1
ATOM 863 O O . ALA A 1 112 ? 5.367 11.851 -35.121 1.00 75.88 112 ALA A O 1
ATOM 864 N N . PRO A 1 113 ? 4.999 14.017 -35.597 1.00 66.06 113 PRO A N 1
ATOM 865 C CA . PRO A 1 113 ? 4.040 13.708 -36.649 1.00 66.06 113 PRO A CA 1
ATOM 866 C C . PRO A 1 113 ? 4.820 12.960 -37.728 1.00 66.06 113 PRO A C 1
ATOM 868 O O . PRO A 1 113 ? 5.927 13.389 -38.043 1.00 66.06 113 PRO A O 1
ATOM 871 N N . GLU A 1 114 ? 4.304 11.845 -38.250 1.00 62.88 114 GLU A N 1
ATOM 872 C CA . GLU A 1 114 ? 5.002 11.073 -39.282 1.00 62.88 114 GLU A CA 1
ATOM 873 C C . GLU A 1 114 ? 5.341 11.959 -40.492 1.00 62.88 114 GLU A C 1
ATOM 875 O O . GLU A 1 114 ? 4.555 12.144 -41.418 1.00 62.88 114 GLU A O 1
ATOM 880 N N . GLY A 1 115 ? 6.545 12.518 -40.465 1.00 50.72 115 GLY A N 1
ATOM 881 C CA . GLY A 1 115 ? 7.297 12.990 -41.600 1.00 50.72 115 GLY A CA 1
ATOM 882 C C . GLY A 1 115 ? 8.213 11.853 -41.989 1.00 50.72 115 GLY A C 1
ATOM 883 O O . GLY A 1 115 ? 9.371 11.804 -41.582 1.00 50.72 115 GLY A O 1
ATOM 884 N N . VAL A 1 116 ? 7.667 10.930 -42.774 1.00 55.88 116 VAL A N 1
ATOM 885 C CA . VAL A 1 116 ? 8.449 10.213 -43.772 1.00 55.88 116 VAL A CA 1
ATOM 886 C C . VAL A 1 116 ? 9.161 11.276 -44.610 1.00 55.88 116 VAL A C 1
ATOM 888 O O . VAL A 1 116 ? 8.618 11.763 -45.594 1.00 55.88 116 VAL A O 1
ATOM 891 N N . ASP A 1 117 ? 10.365 11.664 -44.210 1.00 47.44 117 ASP A N 1
ATOM 892 C CA . ASP A 1 117 ? 11.352 12.146 -45.158 1.00 47.44 117 ASP A CA 1
ATOM 893 C C . ASP A 1 117 ? 12.641 11.358 -44.957 1.00 47.44 117 ASP A C 1
ATOM 895 O O . ASP A 1 117 ? 13.554 11.711 -44.214 1.00 47.44 1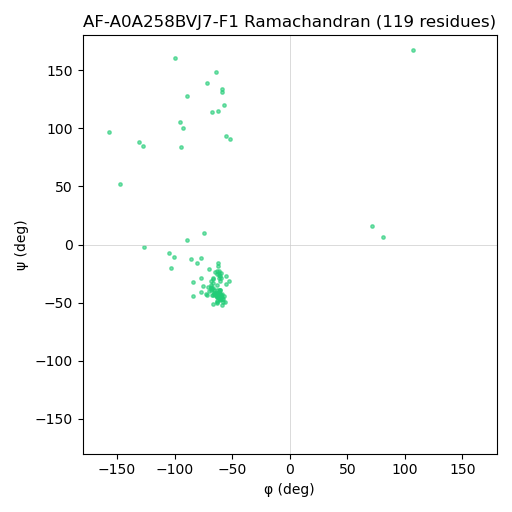17 ASP A O 1
ATOM 899 N N . GLN A 1 118 ? 12.650 10.205 -45.616 1.00 58.03 118 GLN A N 1
ATOM 900 C CA . GLN A 1 118 ? 13.850 9.447 -45.917 1.00 58.03 118 GLN A CA 1
ATOM 901 C C . GLN A 1 118 ? 14.685 10.080 -47.052 1.00 58.03 118 GLN A C 1
ATOM 903 O O . GLN A 1 118 ? 15.592 9.413 -47.540 1.00 58.03 118 GLN A O 1
ATOM 908 N N . ALA A 1 119 ? 14.432 11.297 -47.544 1.00 48.50 119 ALA A N 1
ATOM 909 C CA . ALA A 1 119 ? 14.987 11.705 -48.835 1.00 48.50 119 ALA A CA 1
ATOM 910 C C . ALA A 1 119 ? 15.332 13.197 -48.989 1.00 48.50 119 ALA A C 1
ATOM 912 O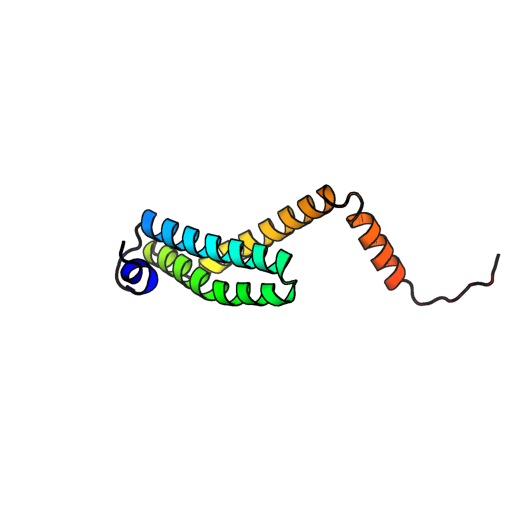 O . ALA A 1 119 ? 15.000 13.786 -50.015 1.00 48.50 119 ALA A O 1
ATOM 913 N N . ALA A 1 120 ? 16.101 13.799 -48.076 1.00 47.66 120 ALA A N 1
ATOM 914 C CA . ALA A 1 120 ? 16.844 15.019 -48.415 1.00 47.66 120 ALA A CA 1
ATOM 915 C C . ALA A 1 120 ? 18.062 15.275 -47.505 1.00 47.66 120 ALA A C 1
ATOM 917 O O . ALA A 1 120 ? 17.936 15.933 -46.476 1.00 47.66 120 ALA A O 1
ATOM 918 N N . LEU A 1 121 ? 19.232 14.857 -48.012 1.00 41.72 121 LEU A N 1
ATOM 919 C CA . LEU A 1 121 ? 20.608 15.261 -47.652 1.00 41.72 121 LEU A CA 1
ATOM 920 C C . LEU A 1 121 ? 21.266 14.575 -46.444 1.00 41.72 121 LEU A C 1
ATOM 922 O O . LEU A 1 121 ? 21.020 14.972 -45.287 1.00 41.72 121 LEU A O 1
#

pLDDT: mean 83.01, std 13.69, range [41.72, 96.31]

Secondary structure (DSSP, 8-state):
--HHHHHH-SSS---HHHHHHHHHHHHHHHHHHHHHHHHH-GGGGGGHHHHHHHHHHHHHHHHHHTT--GGGHHHHHHHHHHHHHHHHHHHHHHHSTTHHHHHHHHHHHHHS---------

Solvent-accessible surface area (backbone atoms only — not comparable to full-atom values): 7182 Å² total; per-residue (Å²): 133,71,67,56,61,78,77,68,47,90,84,66,81,73,47,75,67,56,50,48,50,53,51,50,53,54,48,51,52,49,52,50,44,52,54,46,17,73,76,77,35,72,80,52,48,63,60,55,63,70,49,49,59,61,53,49,53,57,47,26,50,52,29,45,71,69,77,42,63,47,71,57,46,54,57,54,52,52,51,48,53,53,51,49,52,53,52,50,53,53,50,48,42,73,76,37,75,60,49,66,60,54,50,52,52,51,50,52,60,70,67,46,73,91,71,88,69,95,77,81,137

Sequence (121 aa):
MDFRQIFFDPQGRSSPRDFARGLIVLTGVMVAILTLTVIAGPQVNVLQYALVFPYICVFAKRLHDAGQSAWLWLLFLAGWLVVNAVVGGILMQLMVPGAMELSTDLVNAMLAPEGVDQAAL

Mean predicted aligned error: 10.53 Å

Foldseek 3Di:
DDPCCLQPPLPDLDDPVSLVVLVVVLVVVLVVLVVCCVVVHVVSNVVNVVSVVSLLVSQLSNCVSVVHHSVCVVVVVVVVVVVCVVVVVVVCCVVPPCPVVVVVVVVVVVPPDDPPDPDDD